Protein AF-A0A2W4UBR9-F1 (afdb_monomer)

Nearest PDB structures (foldseek):
  6s6y-assembly1_D  TM=9.710E-01  e=3.348E-15  Methylorubrum extorquens PA1
  1m5s-assembly1_D  TM=9.868E-01  e=1.727E-14  Methanosarcina barkeri
  1ftr-assembly1_B  TM=9.602E-01  e=1.957E-13  Methanopyrus kandleri
  1m5h-assembly1_D  TM=9.903E-01  e=8.853E-13  Archaeoglobus fulgidus
  8fmw-assembly1_F  TM=3.681E-01  e=9.461E-02  Borreliella burgdorferi B31

Solvent-accessible surface area (backbone atoms only — not comparable to full-atom values): 7755 Å² total; per-residue (Å²): 98,70,60,97,87,40,83,46,77,95,74,85,85,90,82,78,91,63,32,75,49,41,40,31,28,25,12,85,38,55,69,45,13,47,54,22,48,52,54,48,30,49,82,14,83,40,47,89,84,47,60,23,28,33,40,78,73,45,79,39,57,28,90,78,37,91,84,60,31,26,22,28,35,34,39,38,32,16,85,37,68,67,47,36,42,53,51,48,38,54,31,42,59,69,24,33,73,69,31,74,67,51,47,79,43,78,58,54,85,85,51,89,78,80,70,77,39,69,80,57,57,46,58,78,45,72,84,70,58,79,91,81,89,125

Secondary structure (DSSP, 8-state):
-EETTEE--S--------EEEEEEEE-SSHHHHHHHHHHHTSS-S-HHHHS-EEEEEEEE-GGGSTTSS-EEEEEEEESSHHHHHHHHHHHIIIIITTSTT-EEEES-TT-SS---SHHHHGGGGTT-------

Mean predicted aligned error: 2.83 Å

pLDDT: mean 97.4, std 2.36, range [79.62, 98.88]

Foldseek 3Di:
DDDPNHDDDPDDDDDDDWDKFKKKKFFQAPVLQVQLQCQLQPQAPDCVRSVKHKDFPDWDALVRDPRSGTITMMMIIHRDPVSRLVSLQVSCLPRAVPGHGMDMDGPCPPDPDDHDRCVVNQCVCVPVGDDDDD

Sequence (134 aa):
MEINGVEIRDTFAEAFRMWASRAVITARSRRWALEAARAMTGFATSVIGCKVEAGIERELDADATPDGREGVSVLLFAFDAEGVAKRMVERIGQTVLTCPTTACFDGLPEAEERIQVGGVLRHFGDRHQSSKVL

Radius of gyration: 17.25 Å; Cα contacts (8 Å, |Δi|>4): 230; chains: 1; bounding box: 50×31×46 Å

Structure (mmCIF, N/CA/C/O backbone):
data_AF-A0A2W4UBR9-F1
#
_entry.id   AF-A0A2W4UBR9-F1
#
loop_
_atom_site.group_PDB
_atom_site.id
_atom_site.type_symbol
_atom_site.label_atom_id
_atom_site.label_alt_id
_atom_site.label_comp_id
_atom_site.label_asym_id
_atom_site.label_entity_id
_atom_site.label_seq_id
_atom_site.pdbx_PDB_ins_code
_atom_site.Cartn_x
_atom_site.Cartn_y
_atom_site.Cartn_z
_atom_site.occupancy
_atom_site.B_iso_or_equiv
_atom_site.auth_seq_id
_atom_site.auth_comp_id
_atom_site.auth_asym_id
_atom_site.auth_atom_id
_atom_site.pdbx_PDB_model_num
ATOM 1 N N . MET A 1 1 ? -29.895 -4.716 21.078 1.00 93.12 1 MET A N 1
ATOM 2 C CA . MET A 1 1 ? -29.722 -5.884 20.176 1.00 93.12 1 MET A CA 1
ATOM 3 C C . MET A 1 1 ? -28.714 -6.821 20.821 1.00 93.12 1 MET A C 1
ATOM 5 O O . MET A 1 1 ? -27.860 -6.326 21.539 1.00 93.12 1 MET A O 1
ATOM 9 N N . GLU A 1 2 ? -28.781 -8.130 20.585 1.00 97.31 2 GLU A N 1
ATOM 10 C CA . GLU A 1 2 ? -27.780 -9.083 21.086 1.00 97.31 2 GLU A CA 1
ATOM 11 C C . GLU A 1 2 ? -27.262 -9.962 19.947 1.00 97.31 2 GLU A C 1
ATOM 13 O O . GLU A 1 2 ? -28.036 -10.385 19.088 1.00 97.31 2 GLU A O 1
ATOM 18 N N . ILE A 1 3 ? -25.957 -10.236 19.941 1.00 98.00 3 ILE A N 1
ATOM 19 C CA . ILE A 1 3 ? -25.311 -11.164 19.004 1.00 98.00 3 ILE A CA 1
ATOM 20 C C . ILE A 1 3 ? -24.497 -12.158 19.829 1.00 98.00 3 ILE A C 1
ATOM 22 O O . ILE A 1 3 ? -23.624 -11.755 20.593 1.00 98.00 3 ILE A O 1
ATOM 26 N N . ASN A 1 4 ? -24.788 -13.457 19.696 1.00 97.56 4 ASN A N 1
ATOM 27 C CA . ASN A 1 4 ? -24.148 -14.533 20.471 1.00 97.56 4 ASN A CA 1
ATOM 28 C C . ASN A 1 4 ? -24.171 -14.297 21.999 1.00 97.56 4 ASN A C 1
ATOM 30 O O . ASN A 1 4 ? -23.204 -14.606 22.691 1.00 97.56 4 ASN A O 1
ATOM 34 N N . GLY A 1 5 ? -25.259 -13.721 22.520 1.00 97.56 5 GLY A N 1
ATOM 35 C CA . GLY A 1 5 ? -25.408 -13.405 23.947 1.00 97.56 5 GLY A CA 1
ATOM 36 C C . GLY A 1 5 ? -24.597 -12.197 24.431 1.00 97.56 5 GLY A C 1
ATOM 37 O O . GLY A 1 5 ? -24.509 -11.976 25.635 1.00 97.56 5 GLY A O 1
ATOM 38 N N . VAL A 1 6 ? -23.995 -11.419 23.522 1.00 98.25 6 VAL A N 1
ATOM 39 C CA . VAL A 1 6 ? -23.311 -10.157 23.838 1.00 98.25 6 VAL A CA 1
ATOM 40 C C . VAL A 1 6 ? -24.206 -8.983 23.459 1.00 98.25 6 VAL A C 1
ATOM 42 O O . VAL A 1 6 ? -24.696 -8.900 22.329 1.00 98.25 6 VAL A O 1
ATOM 45 N N . GLU A 1 7 ? -24.395 -8.061 24.401 1.00 98.25 7 GLU A N 1
ATOM 46 C CA . GLU A 1 7 ? -25.147 -6.829 24.182 1.00 98.25 7 GLU A CA 1
ATOM 47 C C . GLU A 1 7 ? -24.453 -5.940 23.139 1.00 98.25 7 GLU A C 1
ATOM 49 O O . GLU A 1 7 ? -23.289 -5.562 23.285 1.00 98.25 7 GLU A O 1
ATOM 54 N N . ILE A 1 8 ? -25.202 -5.556 22.106 1.00 98.00 8 ILE A N 1
ATOM 55 C CA . ILE A 1 8 ? -24.814 -4.510 21.165 1.00 98.00 8 ILE A CA 1
ATOM 56 C C . ILE A 1 8 ? -25.537 -3.229 21.556 1.00 98.00 8 ILE A C 1
ATOM 58 O O . ILE A 1 8 ? -26.764 -3.125 21.418 1.00 98.00 8 ILE A O 1
ATOM 62 N N . ARG A 1 9 ? -24.749 -2.265 22.038 1.00 98.00 9 ARG A N 1
ATOM 63 C CA . ARG A 1 9 ? -25.230 -0.933 22.404 1.00 98.00 9 ARG A CA 1
ATOM 64 C C . ARG A 1 9 ? -25.802 -0.229 21.179 1.00 98.00 9 ARG A C 1
ATOM 66 O O . ARG A 1 9 ? -25.157 -0.193 20.134 1.00 98.00 9 ARG A O 1
ATOM 73 N N . ASP A 1 10 ? -26.984 0.353 21.342 1.00 97.94 10 ASP A N 1
ATOM 74 C CA . ASP A 1 10 ? -27.625 1.187 20.325 1.00 97.94 10 ASP A CA 1
ATOM 75 C C . ASP A 1 10 ? -26.940 2.560 20.284 1.00 97.94 10 ASP A C 1
ATOM 77 O O . ASP A 1 10 ? -27.238 3.466 21.061 1.00 97.94 10 ASP A O 1
ATOM 81 N N . THR A 1 11 ? -25.897 2.649 19.467 1.00 98.12 11 THR A N 1
ATOM 82 C CA . THR A 1 11 ? -25.038 3.823 19.309 1.00 98.12 11 THR A CA 1
ATOM 83 C C . THR A 1 11 ? -24.398 3.801 17.921 1.00 98.12 11 THR A C 1
ATOM 85 O O . THR A 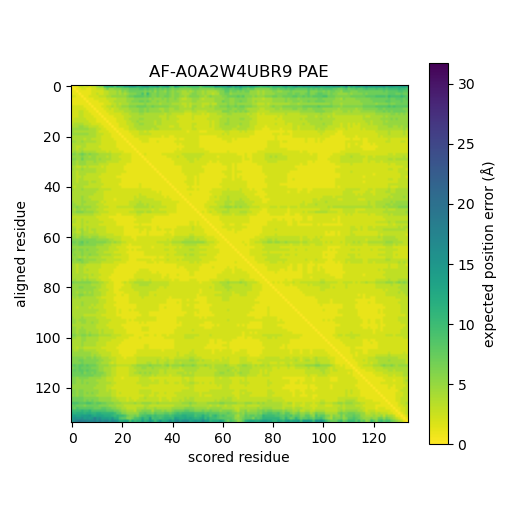1 11 ? -24.648 2.897 17.123 1.00 98.12 11 THR A O 1
ATOM 88 N N . PHE A 1 12 ? -23.554 4.783 17.621 1.00 98.00 12 PHE A N 1
ATOM 89 C CA . PHE A 1 12 ? -22.894 4.924 16.328 1.00 98.00 12 PHE A CA 1
ATOM 90 C C . PHE A 1 12 ? -21.374 5.078 16.461 1.00 98.00 12 PHE A C 1
ATOM 92 O O . PHE A 1 12 ? -20.845 5.378 17.532 1.00 98.00 12 PHE A O 1
ATOM 99 N N . ALA A 1 13 ? -20.677 4.876 15.342 1.00 98.31 13 ALA A N 1
ATOM 100 C CA . ALA A 1 13 ? -19.273 5.226 15.173 1.00 98.31 13 ALA A CA 1
ATOM 101 C C . ALA A 1 13 ? -19.174 6.446 14.250 1.00 98.31 13 ALA A C 1
ATOM 103 O O . ALA A 1 13 ? -19.761 6.452 13.167 1.00 98.31 13 ALA A O 1
ATOM 104 N N . GLU A 1 14 ? -18.439 7.473 14.670 1.00 98.12 14 GLU A N 1
ATOM 105 C CA . GLU A 1 14 ? -18.152 8.642 13.839 1.00 98.12 14 GLU A CA 1
ATOM 106 C C . GLU A 1 14 ? -16.827 8.438 13.100 1.00 98.12 14 GLU A C 1
ATOM 108 O O . GLU A 1 14 ? -15.792 8.182 13.717 1.00 98.12 14 GLU A O 1
ATOM 113 N N . ALA A 1 15 ? -16.867 8.526 11.771 1.00 97.38 15 ALA A N 1
ATOM 114 C CA . ALA A 1 15 ? -15.704 8.376 10.906 1.00 97.38 15 ALA A CA 1
ATOM 115 C C . ALA A 1 15 ? -15.357 9.703 10.223 1.00 97.38 15 ALA A C 1
ATOM 117 O O . ALA A 1 15 ? -16.209 10.570 10.030 1.00 97.38 15 ALA A O 1
ATOM 118 N N . PHE A 1 16 ? -14.100 9.834 9.808 1.00 96.31 16 PHE A N 1
ATOM 119 C CA . PHE A 1 16 ? -13.579 11.039 9.173 1.00 96.31 16 PHE A CA 1
ATOM 120 C C . PHE A 1 16 ? -13.228 10.769 7.713 1.00 96.31 16 PHE A C 1
ATOM 122 O O . PHE A 1 16 ? -12.831 9.663 7.343 1.00 96.31 16 PHE A O 1
ATOM 129 N N . ARG A 1 17 ? -13.364 11.798 6.872 1.00 96.88 17 ARG A N 1
ATOM 130 C CA . ARG A 1 17 ? -12.924 11.724 5.476 1.00 96.88 17 ARG A CA 1
ATOM 131 C C . ARG A 1 17 ? -11.403 11.656 5.422 1.00 96.88 17 ARG A C 1
ATOM 133 O O . ARG A 1 17 ? -10.730 12.472 6.045 1.00 96.88 17 ARG A O 1
ATOM 140 N N . MET A 1 18 ? -10.901 10.716 4.633 1.00 97.12 18 MET A N 1
ATOM 141 C CA . MET A 1 18 ? -9.481 10.483 4.397 1.00 97.12 18 MET A CA 1
ATOM 142 C C . MET A 1 18 ? -9.245 10.300 2.902 1.00 97.12 18 MET A C 1
ATOM 144 O O . MET A 1 18 ? -10.126 9.831 2.181 1.00 97.12 18 MET A O 1
ATOM 148 N N . TRP A 1 19 ? -8.041 10.624 2.449 1.00 97.62 19 TRP A N 1
ATOM 149 C CA . TRP A 1 19 ? -7.575 10.263 1.117 1.00 97.62 19 TRP A CA 1
ATOM 150 C C . TRP A 1 19 ? -6.999 8.867 1.153 1.00 97.62 19 TRP A C 1
ATOM 152 O O . TRP A 1 19 ? -6.191 8.576 2.030 1.00 97.62 19 TRP A O 1
ATOM 162 N N . ALA A 1 20 ? -7.397 8.027 0.204 1.00 97.50 20 ALA A N 1
ATOM 163 C CA . ALA A 1 20 ? -6.970 6.641 0.123 1.00 97.50 20 ALA A CA 1
ATOM 164 C C . ALA A 1 20 ? -6.228 6.373 -1.187 1.00 97.50 20 ALA A C 1
ATOM 166 O O . ALA A 1 20 ? -6.574 6.901 -2.241 1.00 97.50 20 ALA A O 1
ATOM 167 N N . SER A 1 21 ? -5.235 5.496 -1.126 1.00 98.25 21 SER A N 1
ATOM 168 C CA . SER A 1 21 ? -4.645 4.851 -2.296 1.00 98.25 21 SER A CA 1
ATOM 169 C C . SER A 1 21 ? -4.538 3.354 -2.055 1.00 98.25 21 SER A C 1
ATOM 171 O O . SER A 1 21 ? -4.510 2.898 -0.908 1.00 98.25 21 SER A O 1
ATOM 173 N N . ARG A 1 22 ? -4.471 2.593 -3.146 1.00 98.56 22 ARG A N 1
ATOM 174 C CA . ARG A 1 22 ? -4.312 1.144 -3.112 1.00 98.56 22 ARG A CA 1
ATOM 175 C C . ARG A 1 22 ? -3.143 0.740 -3.993 1.00 98.56 22 ARG A C 1
ATOM 177 O O . ARG A 1 22 ? -3.102 1.102 -5.167 1.00 98.56 22 ARG A O 1
ATOM 184 N N . ALA A 1 23 ? -2.221 -0.023 -3.429 1.00 98.62 23 ALA A N 1
ATOM 185 C CA . ALA A 1 23 ? -1.124 -0.639 -4.157 1.00 98.62 23 ALA A CA 1
ATOM 186 C C . ALA A 1 23 ? -1.358 -2.148 -4.254 1.00 98.62 23 ALA A C 1
ATOM 188 O O . ALA A 1 23 ? -1.763 -2.779 -3.278 1.00 98.62 23 ALA A O 1
ATOM 189 N N . VAL A 1 24 ? -1.065 -2.730 -5.412 1.00 98.81 24 VAL A N 1
ATOM 190 C CA . VAL A 1 24 ? -0.988 -4.181 -5.597 1.00 98.81 24 VAL A CA 1
ATOM 191 C C . VAL A 1 24 ? 0.480 -4.556 -5.732 1.00 98.81 24 VAL A C 1
ATOM 193 O O . VAL A 1 24 ? 1.130 -4.198 -6.711 1.00 98.81 24 VAL A O 1
ATOM 196 N N . ILE A 1 25 ? 1.016 -5.259 -4.739 1.00 98.88 25 ILE A N 1
ATOM 197 C CA . ILE A 1 25 ? 2.405 -5.721 -4.732 1.00 98.88 25 ILE A CA 1
ATOM 198 C C . ILE A 1 25 ? 2.416 -7.185 -5.141 1.00 98.88 25 ILE A C 1
ATOM 200 O O . ILE A 1 25 ? 1.860 -8.017 -4.431 1.00 98.88 25 ILE A O 1
ATOM 204 N N . THR A 1 26 ? 3.069 -7.519 -6.247 1.00 98.88 26 THR A N 1
ATOM 205 C CA . THR A 1 26 ? 3.273 -8.915 -6.659 1.00 98.88 26 THR A CA 1
ATOM 206 C C . THR A 1 26 ? 4.721 -9.318 -6.453 1.00 98.88 26 THR A C 1
ATOM 208 O O . THR A 1 26 ? 5.620 -8.475 -6.449 1.00 98.88 26 THR A O 1
ATOM 211 N N . ALA A 1 27 ? 4.975 -10.607 -6.254 1.00 98.75 27 ALA A N 1
ATOM 212 C CA . ALA A 1 27 ? 6.326 -11.122 -6.063 1.00 98.75 27 ALA A CA 1
ATOM 213 C C . ALA A 1 27 ? 6.464 -12.539 -6.632 1.00 98.75 27 ALA A C 1
ATOM 215 O O . ALA A 1 27 ? 5.508 -13.127 -7.124 1.00 98.75 27 ALA A O 1
ATOM 216 N N . ARG A 1 28 ? 7.673 -13.115 -6.594 1.00 98.25 28 ARG A N 1
ATOM 217 C CA . ARG A 1 28 ? 7.893 -14.499 -7.061 1.00 98.25 28 ARG A CA 1
ATOM 218 C C . ARG A 1 28 ? 7.108 -15.531 -6.241 1.00 98.25 28 ARG A C 1
ATOM 220 O O . ARG A 1 28 ? 6.850 -16.622 -6.736 1.00 98.25 28 ARG A O 1
ATOM 227 N N . SER A 1 29 ? 6.786 -15.210 -4.993 1.00 97.94 29 SER A N 1
ATOM 228 C CA . SER A 1 29 ? 5.903 -16.005 -4.147 1.00 97.94 29 SER A CA 1
ATOM 229 C C . SER A 1 29 ? 5.146 -15.111 -3.175 1.00 97.94 29 SER A C 1
ATOM 231 O O . SER A 1 29 ? 5.626 -14.037 -2.798 1.00 97.94 29 SER A O 1
ATOM 233 N N . ARG A 1 30 ? 4.012 -15.608 -2.691 1.00 97.75 30 ARG A N 1
ATOM 234 C CA . ARG A 1 30 ? 3.178 -15.009 -1.645 1.00 97.75 30 ARG A CA 1
ATOM 235 C C . ARG A 1 30 ? 3.973 -14.549 -0.430 1.00 97.75 30 ARG A C 1
ATOM 237 O O . ARG A 1 30 ? 3.771 -13.443 0.060 1.00 97.75 30 ARG A O 1
ATOM 244 N N . ARG A 1 31 ? 4.950 -15.352 0.010 1.00 98.38 31 ARG A N 1
ATOM 245 C CA . ARG A 1 31 ? 5.861 -14.976 1.101 1.00 98.38 31 ARG A CA 1
ATOM 246 C C . ARG A 1 31 ? 6.568 -13.649 0.810 1.00 98.38 31 ARG A C 1
ATOM 248 O O . ARG A 1 31 ? 6.555 -12.774 1.663 1.00 98.38 31 ARG A O 1
ATOM 255 N N . TRP A 1 32 ? 7.172 -13.489 -0.368 1.00 98.62 32 TRP A N 1
ATOM 256 C CA . TRP A 1 32 ? 7.896 -12.259 -0.710 1.00 98.62 32 TRP A CA 1
ATOM 257 C C . TRP A 1 32 ? 6.969 -11.053 -0.869 1.00 98.62 32 TRP A C 1
ATOM 259 O O . TRP A 1 32 ? 7.320 -9.963 -0.423 1.00 98.62 32 TRP A O 1
ATOM 269 N N . ALA A 1 33 ? 5.773 -11.247 -1.432 1.00 98.75 33 ALA A N 1
ATOM 270 C CA . ALA A 1 33 ? 4.779 -10.181 -1.533 1.00 98.75 33 ALA A CA 1
ATOM 271 C C . ALA A 1 33 ? 4.336 -9.704 -0.136 1.00 98.75 33 ALA A C 1
ATOM 273 O O . ALA A 1 33 ? 4.251 -8.501 0.109 1.00 98.75 33 ALA A O 1
ATOM 274 N N . LEU A 1 34 ? 4.143 -10.635 0.806 1.00 98.75 34 LEU A N 1
ATOM 275 C CA . LEU A 1 34 ? 3.820 -10.324 2.199 1.00 98.75 34 LEU A CA 1
ATOM 276 C C . LEU A 1 34 ? 4.958 -9.611 2.938 1.00 98.75 34 LEU A C 1
ATOM 278 O O . LEU A 1 34 ? 4.669 -8.694 3.701 1.00 98.75 34 LEU A O 1
ATOM 282 N N . GLU A 1 35 ? 6.227 -9.981 2.731 1.00 98.81 35 GLU A N 1
ATOM 283 C CA . GLU A 1 35 ? 7.354 -9.258 3.352 1.00 98.81 35 GLU A CA 1
ATOM 284 C C . GLU A 1 35 ? 7.395 -7.792 2.897 1.00 98.81 35 GLU A C 1
ATOM 286 O O . GLU A 1 35 ? 7.504 -6.886 3.727 1.00 98.81 35 GLU A O 1
ATOM 291 N N . ALA A 1 36 ? 7.227 -7.544 1.593 1.00 98.81 36 ALA A N 1
ATOM 292 C CA . ALA A 1 36 ? 7.143 -6.190 1.048 1.00 98.81 36 ALA A CA 1
ATOM 293 C C . ALA A 1 36 ? 5.946 -5.420 1.620 1.00 98.81 36 ALA A C 1
ATOM 295 O O . ALA A 1 36 ? 6.092 -4.278 2.052 1.00 98.81 36 ALA A O 1
ATOM 296 N N . ALA A 1 37 ? 4.771 -6.054 1.667 1.00 98.81 37 ALA A N 1
ATOM 297 C CA . ALA A 1 37 ? 3.557 -5.441 2.185 1.00 98.81 37 ALA A CA 1
ATOM 298 C C . ALA A 1 37 ? 3.684 -5.087 3.676 1.00 98.81 37 ALA A C 1
ATOM 300 O O . ALA A 1 37 ? 3.378 -3.963 4.060 1.00 98.81 37 ALA A O 1
ATOM 301 N N . ARG A 1 38 ? 4.217 -5.994 4.506 1.00 98.88 38 ARG A N 1
ATOM 302 C CA . ARG A 1 38 ? 4.455 -5.756 5.942 1.00 98.88 38 ARG A CA 1
ATOM 303 C C . ARG A 1 38 ? 5.434 -4.613 6.178 1.00 98.88 38 ARG A C 1
ATOM 305 O O . ARG A 1 38 ? 5.187 -3.776 7.044 1.00 98.88 38 ARG A O 1
ATOM 312 N N . ALA A 1 39 ? 6.523 -4.564 5.410 1.00 98.75 39 ALA A N 1
ATOM 313 C CA . ALA A 1 39 ? 7.473 -3.459 5.475 1.00 98.75 39 ALA A CA 1
ATOM 314 C C . ALA A 1 39 ? 6.807 -2.135 5.062 1.00 98.75 39 ALA A C 1
ATOM 316 O O . ALA A 1 39 ? 6.931 -1.134 5.770 1.00 98.75 39 ALA A O 1
ATOM 317 N N . MET A 1 40 ? 6.032 -2.143 3.972 1.00 98.62 40 MET A N 1
ATOM 318 C CA . MET A 1 40 ? 5.302 -0.976 3.475 1.00 98.62 40 MET A CA 1
ATOM 319 C C . MET A 1 40 ? 4.275 -0.449 4.483 1.00 98.62 40 MET A C 1
ATOM 321 O O . MET A 1 40 ? 4.115 0.767 4.598 1.00 98.62 40 MET A O 1
ATOM 325 N N . THR A 1 41 ? 3.608 -1.327 5.235 1.00 98.81 41 THR A N 1
ATOM 326 C CA . THR A 1 41 ? 2.582 -0.967 6.231 1.00 98.81 41 THR A CA 1
ATOM 327 C C . THR A 1 41 ? 3.134 -0.788 7.649 1.00 98.81 41 THR A C 1
ATOM 329 O O . THR A 1 41 ? 2.379 -0.503 8.576 1.00 98.81 41 THR A O 1
ATOM 332 N N . GLY A 1 42 ? 4.444 -0.943 7.856 1.00 98.31 42 GLY A N 1
ATOM 333 C CA . GLY A 1 42 ? 5.087 -0.701 9.148 1.00 98.31 42 GLY A CA 1
ATOM 334 C C . GLY A 1 42 ? 5.067 0.782 9.539 1.00 98.31 42 GLY A C 1
ATOM 335 O O . GLY A 1 42 ? 5.103 1.659 8.676 1.00 98.31 42 GLY A O 1
ATOM 336 N N . PHE A 1 43 ? 5.021 1.082 10.844 1.00 98.31 43 PHE A N 1
ATOM 337 C CA . PHE A 1 43 ? 4.982 2.459 11.371 1.00 98.31 43 PHE A CA 1
ATOM 338 C C . PHE A 1 43 ? 3.925 3.335 10.662 1.00 98.31 43 PHE A C 1
ATOM 340 O O . PHE A 1 43 ? 4.230 4.391 10.106 1.00 98.31 43 PHE A O 1
ATOM 347 N N . ALA A 1 44 ? 2.685 2.841 10.606 1.00 98.25 44 ALA A N 1
ATOM 348 C CA . ALA A 1 44 ? 1.571 3.463 9.889 1.00 98.25 44 ALA A CA 1
ATOM 349 C C . ALA A 1 44 ? 0.230 3.246 10.618 1.00 98.25 44 ALA A C 1
ATOM 351 O O . ALA A 1 44 ? -0.757 2.853 10.008 1.00 98.25 44 ALA A O 1
ATOM 352 N N . THR A 1 45 ? 0.209 3.414 11.945 1.00 98.19 45 THR A N 1
ATOM 353 C CA . THR A 1 45 ? -0.974 3.095 12.769 1.00 98.19 45 THR A CA 1
ATOM 354 C C . THR A 1 45 ? -1.948 4.253 12.921 1.00 98.19 45 THR A C 1
ATOM 356 O O . THR A 1 45 ? -3.142 4.018 13.037 1.00 98.19 45 THR A O 1
ATOM 359 N N . SER A 1 46 ? -1.452 5.491 12.966 1.00 97.69 46 SER A N 1
ATOM 360 C CA . SER A 1 46 ? -2.297 6.680 13.049 1.00 97.69 46 SER A CA 1
ATOM 361 C C . SER A 1 46 ? -1.664 7.845 12.310 1.00 97.69 46 SER A C 1
ATOM 363 O O . SER A 1 46 ? -0.493 8.172 12.536 1.00 97.69 46 SER A O 1
ATOM 365 N N . VAL A 1 47 ? -2.448 8.537 11.485 1.00 96.62 47 VAL A N 1
ATOM 366 C CA . VAL A 1 47 ? -1.982 9.717 10.740 1.00 96.62 47 VAL A CA 1
ATOM 367 C C . VAL A 1 47 ? -1.486 10.847 11.648 1.00 96.62 47 VAL A C 1
ATOM 369 O O . VAL A 1 47 ? -0.635 11.635 11.229 1.00 96.62 47 VAL A O 1
ATOM 372 N N . ILE A 1 48 ? -1.922 10.886 12.912 1.00 96.44 48 ILE A N 1
ATOM 373 C CA . ILE A 1 48 ? -1.500 11.874 13.915 1.00 96.44 48 ILE A CA 1
ATOM 374 C C . ILE A 1 48 ? 0.026 11.822 14.116 1.00 96.44 48 ILE A C 1
ATOM 376 O O . ILE A 1 48 ? 0.724 12.834 13.957 1.00 96.44 48 ILE A O 1
ATOM 380 N N . GLY A 1 49 ? 0.552 10.629 14.409 1.00 96.44 49 GLY A N 1
ATOM 381 C CA . GLY A 1 49 ? 1.972 10.398 14.701 1.00 96.44 49 GLY A CA 1
ATOM 382 C C . GLY A 1 49 ? 2.773 9.853 13.517 1.00 96.44 49 GLY A C 1
ATOM 383 O O . GLY A 1 49 ? 3.885 10.310 13.265 1.00 96.44 49 GLY A O 1
ATOM 384 N N . CYS A 1 50 ? 2.202 8.919 12.755 1.00 97.69 50 CYS A N 1
ATOM 385 C CA . CYS A 1 50 ? 2.877 8.212 11.662 1.00 97.69 50 CYS A CA 1
ATOM 386 C C . CYS A 1 50 ? 2.782 8.934 10.312 1.00 97.69 50 CYS A C 1
ATOM 388 O O . CYS A 1 50 ? 3.479 8.566 9.367 1.00 97.69 50 CYS A O 1
ATOM 390 N N . LYS A 1 51 ? 1.921 9.958 10.204 1.00 96.44 51 LYS A N 1
ATOM 391 C CA . LYS A 1 51 ? 1.663 10.737 8.974 1.00 96.44 51 LYS A CA 1
ATOM 392 C C . LYS A 1 51 ? 1.061 9.938 7.815 1.00 96.44 51 LYS A C 1
ATOM 394 O O . LYS A 1 51 ? 1.026 10.436 6.695 1.00 96.44 51 LYS A O 1
ATOM 399 N N . VAL A 1 52 ? 0.630 8.712 8.084 1.00 98.31 52 VAL A N 1
ATOM 400 C CA . VAL A 1 52 ? -0.072 7.799 7.181 1.00 98.31 52 VAL A CA 1
ATOM 401 C C . VAL A 1 52 ? -0.647 6.662 8.017 1.00 98.31 52 VAL A C 1
ATOM 403 O O . VAL A 1 52 ? -0.011 6.216 8.976 1.00 98.31 52 VAL A O 1
ATOM 406 N N . GLU A 1 53 ? -1.832 6.209 7.645 1.00 98.75 53 GLU A N 1
ATOM 407 C CA . GLU A 1 53 ? -2.405 4.944 8.092 1.00 98.75 53 GLU A CA 1
ATOM 408 C C . GLU A 1 53 ? -2.287 3.943 6.954 1.00 98.75 53 GLU A C 1
ATOM 410 O O . GLU A 1 53 ? -2.604 4.278 5.818 1.00 98.75 53 GLU A O 1
ATOM 415 N N . ALA A 1 54 ? -1.775 2.744 7.206 1.00 98.75 54 ALA A N 1
ATOM 416 C CA . ALA A 1 54 ? -1.615 1.753 6.150 1.00 98.75 54 ALA A CA 1
ATOM 417 C C . ALA A 1 54 ? -1.851 0.339 6.663 1.00 98.75 54 ALA A C 1
ATOM 419 O O . ALA A 1 54 ? -1.503 0.008 7.795 1.00 98.75 54 ALA A O 1
ATOM 420 N N . GLY A 1 55 ? -2.406 -0.506 5.801 1.00 98.75 55 GLY A N 1
ATOM 421 C CA . GLY A 1 55 ? -2.732 -1.878 6.155 1.00 98.75 55 GLY A CA 1
ATOM 422 C C . GLY A 1 55 ? -2.768 -2.797 4.948 1.00 98.75 55 GLY A C 1
ATOM 423 O O . GLY A 1 55 ? -3.050 -2.376 3.825 1.00 98.75 55 GLY A O 1
ATOM 424 N N . ILE A 1 56 ? -2.478 -4.070 5.200 1.00 98.88 56 ILE A N 1
ATOM 425 C CA . ILE A 1 56 ? -2.715 -5.138 4.234 1.00 98.88 56 ILE A CA 1
ATOM 426 C C . ILE A 1 56 ? -4.226 -5.338 4.154 1.00 98.88 56 ILE A C 1
ATOM 428 O O . ILE A 1 56 ? -4.863 -5.631 5.161 1.00 98.88 56 ILE A O 1
ATOM 432 N N . GLU A 1 57 ? -4.792 -5.162 2.965 1.00 98.62 57 GLU A N 1
ATOM 433 C CA . GLU A 1 57 ? -6.221 -5.360 2.723 1.00 98.62 57 GLU A CA 1
ATOM 434 C C . GLU A 1 57 ? -6.529 -6.847 2.554 1.00 98.62 57 GLU A C 1
ATOM 436 O O . GLU A 1 57 ? -7.408 -7.382 3.223 1.00 98.62 57 GLU A O 1
ATOM 441 N N . ARG A 1 58 ? -5.804 -7.509 1.643 1.00 98.50 58 ARG A N 1
ATOM 442 C CA . ARG A 1 58 ? -5.951 -8.937 1.346 1.00 98.50 58 ARG A CA 1
ATOM 443 C C . ARG A 1 58 ? -4.803 -9.462 0.496 1.00 98.50 58 ARG A C 1
ATOM 445 O O . ARG A 1 58 ? -4.144 -8.707 -0.218 1.00 98.50 58 ARG A O 1
ATOM 452 N N . GLU A 1 59 ? -4.625 -10.77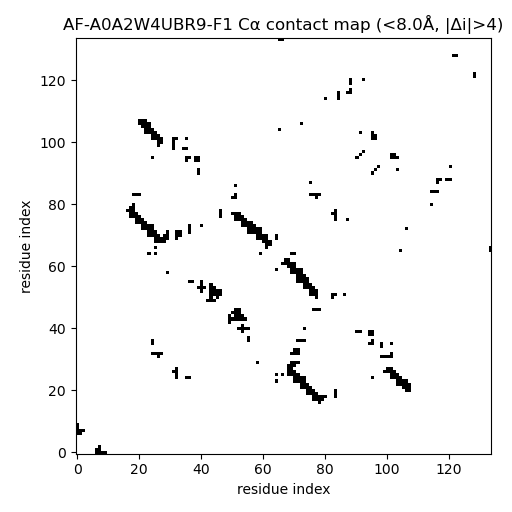2 0.521 1.00 98.62 59 GLU A N 1
ATOM 453 C CA . GLU A 1 59 ? -3.809 -11.491 -0.455 1.00 98.62 59 GLU A CA 1
ATOM 454 C C . GLU A 1 59 ? -4.581 -11.674 -1.770 1.00 98.62 59 GLU A C 1
ATOM 456 O O . GLU A 1 59 ? -5.815 -11.670 -1.787 1.00 98.62 59 GLU A O 1
ATOM 461 N N . LEU A 1 60 ? -3.850 -11.799 -2.875 1.00 98.50 60 LEU A N 1
ATOM 462 C CA . LEU A 1 60 ? -4.371 -11.962 -4.227 1.00 98.50 60 LEU A CA 1
ATOM 463 C C . LEU A 1 60 ? -3.743 -13.199 -4.867 1.00 98.50 60 LEU A C 1
ATOM 465 O O . LEU A 1 60 ? -2.525 -13.401 -4.795 1.00 98.50 60 LEU A O 1
ATOM 469 N N . ASP A 1 61 ? -4.580 -14.003 -5.509 1.00 97.94 61 ASP A N 1
ATOM 470 C CA . ASP A 1 61 ? -4.126 -15.078 -6.380 1.00 97.94 61 ASP A CA 1
ATOM 471 C C . ASP A 1 61 ? -3.619 -14.514 -7.714 1.00 97.94 61 ASP A C 1
ATOM 473 O O . ASP A 1 61 ? -3.889 -13.368 -8.079 1.00 97.94 61 ASP A O 1
ATOM 477 N N . ALA A 1 62 ? -2.822 -15.314 -8.419 1.00 97.38 62 ALA A N 1
ATOM 478 C CA . ALA A 1 62 ? -2.137 -14.909 -9.644 1.00 97.38 62 ALA A CA 1
ATOM 479 C C . ALA A 1 62 ? -3.078 -14.475 -10.781 1.00 97.38 62 ALA A C 1
ATOM 481 O O . ALA A 1 62 ? -2.697 -13.656 -11.608 1.00 97.38 62 ALA A O 1
ATOM 482 N N . ASP A 1 63 ? -4.299 -14.999 -10.830 1.00 97.38 63 ASP A N 1
ATOM 483 C CA . ASP A 1 63 ? -5.317 -14.637 -11.821 1.00 97.38 63 ASP A CA 1
ATOM 484 C C . ASP A 1 63 ? -5.945 -13.255 -11.571 1.00 97.38 63 ASP A C 1
ATOM 486 O O . ASP A 1 63 ? -6.569 -12.685 -12.465 1.00 97.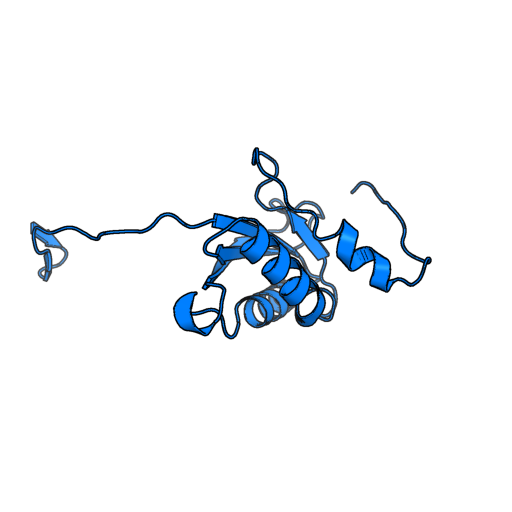38 63 ASP A O 1
ATOM 490 N N . ALA A 1 64 ? -5.751 -12.695 -10.376 1.00 96.81 64 ALA A N 1
ATOM 491 C CA . ALA A 1 64 ? -6.257 -11.388 -9.979 1.00 96.81 64 ALA A CA 1
ATOM 492 C C . ALA A 1 64 ? -5.201 -10.270 -10.071 1.00 96.81 64 ALA A C 1
ATOM 494 O O . ALA A 1 64 ? -5.458 -9.158 -9.600 1.00 96.81 64 ALA A O 1
ATOM 495 N N . THR A 1 65 ? -4.012 -10.537 -10.628 1.00 98.00 65 THR A N 1
ATOM 496 C CA . THR A 1 65 ? -2.909 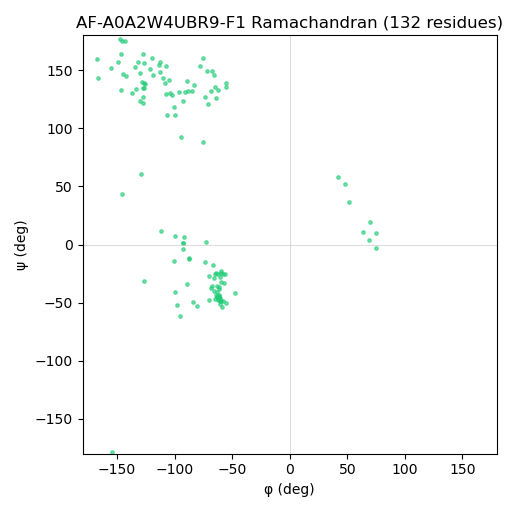-9.567 -10.692 1.00 98.00 65 THR A CA 1
ATOM 497 C C . THR A 1 65 ? -2.457 -9.272 -12.126 1.00 98.00 65 THR A C 1
ATOM 499 O O . THR A 1 65 ? -2.549 -10.139 -12.996 1.00 98.00 65 THR A O 1
ATOM 502 N N . PRO A 1 66 ? -1.932 -8.060 -12.405 1.00 96.62 66 PRO A N 1
ATOM 503 C CA . PRO A 1 66 ? -1.589 -7.662 -13.774 1.00 96.62 66 PRO A CA 1
ATOM 504 C C . PRO A 1 66 ? -0.476 -8.485 -14.432 1.00 96.62 66 PRO A C 1
ATOM 506 O O . PRO A 1 66 ? -0.402 -8.535 -15.653 1.00 96.62 66 PRO A O 1
ATOM 509 N N . ASP A 1 67 ? 0.409 -9.102 -13.646 1.00 97.75 67 ASP A N 1
ATOM 510 C CA . ASP A 1 67 ? 1.567 -9.846 -14.151 1.00 97.75 67 ASP A CA 1
ATOM 511 C C . ASP A 1 67 ? 1.479 -11.362 -13.918 1.00 97.75 67 ASP A C 1
ATOM 513 O O . ASP A 1 67 ? 2.472 -12.070 -14.101 1.00 97.75 67 ASP A O 1
ATOM 517 N N . GLY A 1 68 ? 0.307 -11.871 -13.522 1.00 97.94 68 GLY A N 1
ATOM 518 C CA . GLY A 1 68 ? 0.075 -13.306 -13.364 1.00 97.94 68 GLY A CA 1
ATOM 519 C C . GLY A 1 68 ? 0.815 -13.937 -12.182 1.00 97.94 68 GLY A C 1
ATOM 520 O O . GLY A 1 68 ? 1.051 -15.146 -12.179 1.00 97.94 68 GLY A O 1
ATOM 521 N N . ARG A 1 69 ? 1.253 -13.140 -11.198 1.00 98.50 69 ARG A N 1
ATOM 522 C CA . ARG A 1 69 ? 1.966 -13.620 -10.004 1.00 98.50 69 ARG A CA 1
ATOM 523 C C . ARG A 1 69 ? 1.142 -13.412 -8.743 1.00 98.50 69 ARG A C 1
ATOM 525 O O . ARG A 1 69 ? 0.318 -12.508 -8.671 1.00 98.50 69 ARG A O 1
ATOM 532 N N . GLU A 1 70 ? 1.395 -14.222 -7.719 1.00 97.94 70 GLU A N 1
ATOM 533 C CA . GLU A 1 70 ? 0.786 -14.020 -6.400 1.00 97.94 70 GLU A CA 1
ATOM 534 C C . GLU A 1 70 ? 1.083 -12.604 -5.886 1.00 97.94 70 GLU A C 1
ATOM 536 O O . GLU A 1 70 ? 2.203 -12.091 -6.029 1.00 97.94 70 GLU A O 1
ATOM 541 N N . GLY A 1 71 ? 0.082 -11.978 -5.271 1.00 98.62 71 GLY A N 1
ATOM 542 C CA . GLY A 1 71 ? 0.189 -10.597 -4.829 1.00 98.62 71 GLY A CA 1
ATOM 543 C C . GLY A 1 71 ? -0.501 -10.303 -3.510 1.00 98.62 71 GLY A C 1
ATOM 544 O O . GLY A 1 71 ? -1.151 -11.149 -2.901 1.00 98.62 71 GLY A O 1
ATOM 545 N N . VAL A 1 72 ? -0.329 -9.070 -3.055 1.00 98.88 72 VAL A N 1
ATOM 546 C CA . VAL A 1 72 ? -0.936 -8.525 -1.846 1.00 98.88 72 VAL A CA 1
ATOM 547 C C . VAL A 1 72 ? -1.436 -7.124 -2.153 1.00 98.88 72 VAL A C 1
ATOM 549 O O . VAL A 1 72 ? -0.712 -6.294 -2.704 1.00 98.88 72 VAL A O 1
ATOM 552 N N . SER A 1 73 ? -2.683 -6.867 -1.783 1.00 98.81 73 SER A N 1
ATOM 553 C CA . SER A 1 73 ? -3.288 -5.546 -1.834 1.00 98.81 73 SER A CA 1
ATOM 554 C C . SER A 1 73 ? -3.022 -4.791 -0.536 1.00 98.81 73 SER A C 1
ATOM 556 O O . SER A 1 73 ? -3.234 -5.326 0.556 1.00 98.81 73 SER A O 1
ATOM 558 N N . VAL A 1 74 ? -2.582 -3.542 -0.652 1.00 98.81 74 VAL A N 1
ATOM 559 C CA . VAL A 1 74 ? -2.261 -2.661 0.473 1.00 98.81 74 VAL A CA 1
ATOM 560 C C . VAL A 1 74 ? -3.011 -1.344 0.321 1.00 98.81 74 VAL A C 1
ATOM 562 O O . VAL A 1 74 ? -3.014 -0.755 -0.758 1.00 98.81 74 VAL A O 1
ATOM 565 N N . LEU A 1 75 ? -3.610 -0.868 1.412 1.00 98.75 75 LEU A N 1
ATOM 566 C CA . LEU A 1 75 ? -4.272 0.432 1.496 1.00 98.75 75 LEU A CA 1
ATOM 567 C C . LEU A 1 75 ? -3.406 1.422 2.272 1.00 98.75 75 LEU A C 1
ATOM 569 O O . LEU A 1 75 ? -2.769 1.053 3.261 1.00 98.75 75 LEU A O 1
ATOM 573 N N . LEU A 1 76 ? -3.392 2.677 1.822 1.00 98.56 76 LEU A N 1
ATOM 574 C CA . LEU A 1 76 ? -2.710 3.791 2.478 1.00 98.56 76 LEU A CA 1
ATOM 575 C C . LEU A 1 76 ? -3.636 4.998 2.543 1.00 98.56 76 LEU A C 1
ATOM 577 O O . LEU A 1 76 ? -4.218 5.377 1.527 1.00 98.56 76 LEU A O 1
ATOM 581 N N . PHE A 1 77 ? -3.701 5.623 3.713 1.00 98.50 77 PHE A N 1
ATOM 582 C CA . PHE A 1 77 ? -4.574 6.740 4.030 1.00 98.50 77 PHE A CA 1
ATOM 583 C C . PHE A 1 77 ? -3.791 7.939 4.569 1.00 98.50 77 PHE A C 1
ATOM 585 O O . PHE A 1 77 ? -2.895 7.785 5.404 1.00 98.50 77 PHE A O 1
ATOM 592 N N . ALA A 1 78 ? -4.146 9.145 4.128 1.00 97.88 78 ALA A N 1
ATOM 593 C CA . ALA A 1 78 ? -3.638 10.404 4.675 1.00 97.88 78 ALA A CA 1
ATOM 594 C C . ALA A 1 78 ? -4.713 11.505 4.630 1.00 97.88 78 ALA A C 1
ATOM 596 O O . ALA A 1 78 ? -5.810 11.297 4.114 1.00 97.88 78 ALA A O 1
ATOM 597 N N . PHE A 1 79 ? -4.409 12.673 5.200 1.00 95.81 79 PHE A N 1
ATOM 598 C CA . PHE A 1 79 ? -5.356 13.792 5.282 1.00 95.81 79 PHE A CA 1
ATOM 599 C C . PHE A 1 79 ? -5.657 14.456 3.934 1.00 95.81 79 PHE A C 1
ATOM 601 O O . PHE A 1 79 ? -6.739 15.013 3.764 1.00 95.81 79 PHE A O 1
ATOM 608 N N . ASP A 1 80 ? -4.719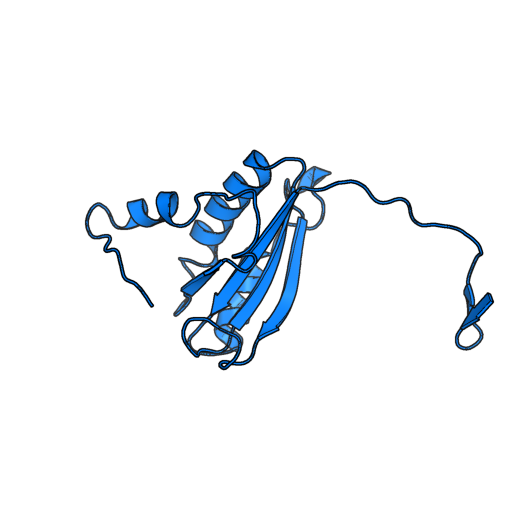 14.398 2.991 1.00 95.69 80 ASP A N 1
ATOM 609 C CA . ASP A 1 80 ? -4.798 15.043 1.682 1.00 95.69 80 ASP A CA 1
ATOM 610 C C . ASP A 1 80 ? -4.096 14.204 0.595 1.00 95.69 80 ASP A C 1
ATOM 612 O O . ASP A 1 80 ? -3.331 13.273 0.882 1.00 95.69 80 ASP A O 1
ATOM 616 N N . ALA A 1 81 ? -4.381 14.525 -0.672 1.00 95.06 81 ALA A N 1
ATOM 617 C CA . ALA A 1 81 ? -3.827 13.832 -1.835 1.00 95.06 81 ALA A CA 1
ATOM 618 C C . ALA A 1 81 ? -2.293 13.928 -1.909 1.00 95.06 81 ALA A C 1
ATOM 620 O O . ALA A 1 81 ? -1.621 12.952 -2.254 1.00 95.06 81 ALA A O 1
ATOM 621 N N . GLU A 1 82 ? -1.725 15.085 -1.549 1.00 95.94 82 GLU A N 1
ATOM 622 C CA . GLU A 1 82 ? -0.275 15.310 -1.530 1.00 95.94 82 GLU A CA 1
ATOM 623 C C . GLU A 1 82 ? 0.413 14.407 -0.497 1.00 95.94 82 GLU A C 1
ATOM 625 O O . GLU A 1 82 ? 1.429 13.770 -0.789 1.00 95.94 82 GLU A O 1
ATOM 630 N N . GLY A 1 83 ? -0.170 14.290 0.694 1.00 97.00 83 GLY A N 1
ATOM 631 C CA . GLY A 1 83 ? 0.277 13.421 1.768 1.00 97.00 83 GLY A CA 1
ATOM 632 C C . GLY A 1 83 ? 0.266 11.959 1.345 1.00 97.00 83 GLY A C 1
ATOM 633 O O . GLY A 1 83 ? 1.272 11.271 1.529 1.00 97.00 83 GLY A O 1
ATOM 634 N N . VAL A 1 84 ? -0.813 11.490 0.709 1.00 97.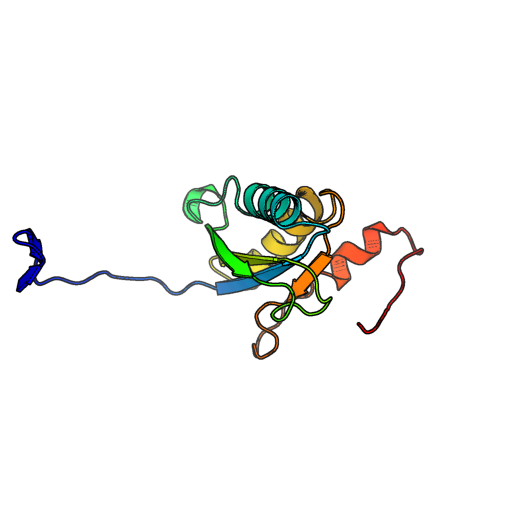00 84 VAL A N 1
ATOM 635 C CA . VAL A 1 84 ? -0.859 10.129 0.148 1.00 97.00 84 VAL A CA 1
ATOM 636 C C . VAL A 1 84 ? 0.227 9.942 -0.913 1.00 97.00 84 VAL A C 1
ATOM 638 O O . VAL A 1 84 ? 0.992 8.980 -0.829 1.00 97.00 84 VAL A O 1
ATOM 641 N N . ALA A 1 85 ? 0.360 10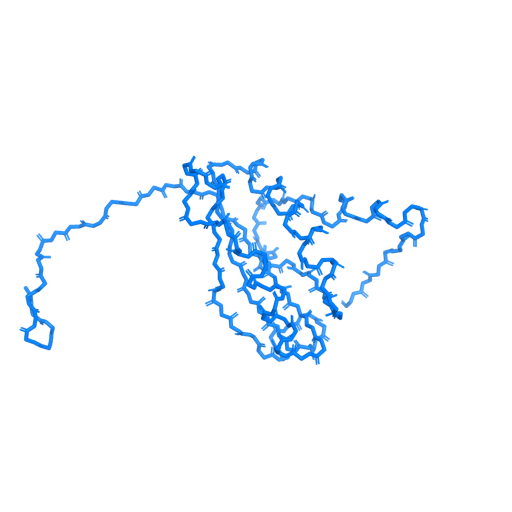.869 -1.868 1.00 97.69 85 ALA A N 1
ATOM 642 C CA . ALA A 1 85 ? 1.360 10.790 -2.934 1.00 97.69 85 ALA A CA 1
ATOM 643 C C . ALA A 1 85 ? 2.789 10.699 -2.381 1.00 97.69 85 ALA A C 1
ATOM 645 O O . ALA A 1 85 ? 3.559 9.809 -2.756 1.00 97.69 85 ALA A O 1
ATOM 646 N N . LYS A 1 86 ? 3.126 11.580 -1.434 1.00 98.19 86 LYS A N 1
ATOM 647 C CA . LYS A 1 86 ? 4.430 11.611 -0.768 1.00 98.19 86 LYS A CA 1
ATOM 648 C C . LYS A 1 86 ? 4.719 10.300 -0.040 1.00 98.19 86 LYS A C 1
ATOM 650 O O . LYS A 1 86 ? 5.791 9.720 -0.209 1.00 98.19 86 LYS A O 1
ATOM 655 N N . ARG A 1 87 ? 3.759 9.811 0.750 1.00 98.19 87 ARG A N 1
ATOM 656 C CA . ARG A 1 87 ? 3.908 8.579 1.539 1.00 98.19 87 ARG A CA 1
ATOM 657 C C . ARG A 1 87 ? 3.999 7.340 0.654 1.00 98.19 87 ARG A C 1
ATOM 659 O O . ARG A 1 87 ? 4.780 6.446 0.966 1.00 98.19 87 ARG A O 1
ATOM 666 N N . MET A 1 88 ? 3.280 7.309 -0.465 1.00 98.44 88 MET A N 1
ATOM 667 C CA . MET A 1 88 ? 3.382 6.251 -1.471 1.00 98.44 88 MET A CA 1
ATOM 668 C C . MET A 1 88 ? 4.777 6.188 -2.097 1.00 98.44 88 MET A C 1
ATOM 670 O O . MET A 1 88 ? 5.366 5.110 -2.141 1.00 98.44 88 MET A O 1
ATOM 674 N N . VAL A 1 89 ? 5.344 7.323 -2.526 1.00 98.69 89 VAL A N 1
ATOM 675 C CA . VAL A 1 89 ? 6.705 7.374 -3.093 1.00 98.69 89 VAL A CA 1
ATOM 676 C C . VAL A 1 89 ? 7.745 6.897 -2.083 1.00 98.69 89 VAL A C 1
ATOM 678 O O . VAL A 1 89 ? 8.540 6.013 -2.398 1.00 98.69 89 VAL A O 1
ATOM 681 N N . GLU A 1 90 ? 7.731 7.446 -0.867 1.00 98.50 90 GLU A N 1
ATOM 682 C CA . GLU A 1 90 ? 8.696 7.083 0.176 1.00 98.50 90 GLU A CA 1
ATOM 683 C C . GLU A 1 90 ? 8.601 5.597 0.535 1.00 98.50 90 GLU A C 1
ATOM 685 O O . GLU A 1 90 ? 9.613 4.896 0.558 1.00 98.50 90 GLU A O 1
ATOM 690 N N . ARG A 1 91 ? 7.388 5.085 0.770 1.00 98.62 91 ARG A N 1
ATOM 691 C CA . ARG A 1 91 ? 7.197 3.694 1.188 1.00 98.62 91 ARG A CA 1
ATOM 692 C C . ARG A 1 91 ? 7.502 2.723 0.061 1.00 98.62 91 ARG A C 1
ATOM 694 O O . ARG A 1 91 ? 8.271 1.793 0.284 1.00 98.62 91 ARG A O 1
ATOM 701 N N . ILE A 1 92 ? 6.992 2.935 -1.151 1.00 98.75 92 ILE A N 1
ATOM 702 C CA . ILE A 1 92 ? 7.298 2.043 -2.280 1.00 98.75 92 ILE A CA 1
ATOM 703 C C . ILE A 1 92 ? 8.801 2.068 -2.566 1.00 98.75 92 ILE A C 1
ATOM 705 O O . ILE A 1 92 ? 9.402 1.005 -2.694 1.00 98.75 92 ILE A O 1
ATOM 709 N N . GLY A 1 93 ? 9.429 3.246 -2.583 1.00 98.69 93 GLY A N 1
ATOM 710 C CA . GLY A 1 93 ? 10.861 3.382 -2.846 1.00 98.69 93 GLY A CA 1
ATOM 711 C C . GLY A 1 93 ? 11.762 2.714 -1.804 1.00 98.69 93 GLY A C 1
ATOM 712 O O . GLY A 1 93 ? 12.798 2.173 -2.172 1.00 98.69 93 GLY A O 1
ATOM 713 N N . GLN A 1 94 ? 11.377 2.725 -0.523 1.00 98.56 94 GLN A N 1
ATOM 714 C CA . GLN A 1 94 ? 12.226 2.213 0.563 1.00 98.56 94 GLN A CA 1
ATOM 715 C C . GLN A 1 94 ? 11.857 0.807 1.051 1.00 98.56 94 GLN A C 1
ATOM 717 O O . GLN A 1 94 ? 12.654 0.189 1.756 1.00 98.56 94 GLN A O 1
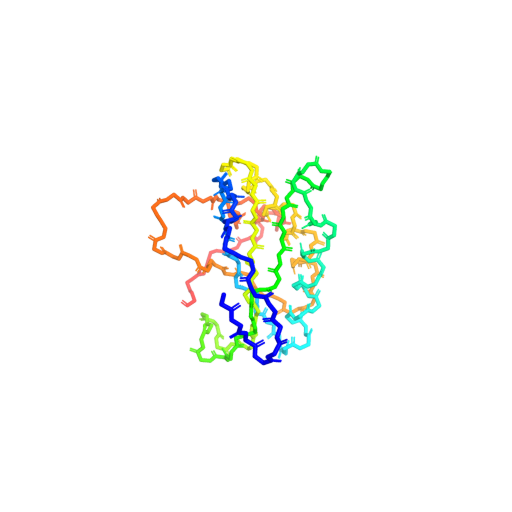ATOM 722 N N . THR A 1 95 ? 10.681 0.286 0.687 1.00 98.75 95 THR A N 1
ATOM 723 C CA . THR A 1 95 ? 10.197 -1.014 1.194 1.00 98.75 95 THR A CA 1
ATOM 724 C C . THR A 1 95 ? 9.789 -1.997 0.106 1.00 98.75 95 THR A C 1
ATOM 726 O O . THR A 1 95 ? 9.957 -3.196 0.297 1.00 98.75 95 THR A O 1
ATOM 729 N N . VAL A 1 96 ? 9.282 -1.525 -1.038 1.00 98.81 96 VAL A N 1
ATOM 730 C CA . VAL A 1 96 ? 8.830 -2.409 -2.122 1.00 98.81 96 VAL A CA 1
ATOM 731 C C . VAL A 1 96 ? 9.916 -2.544 -3.175 1.00 98.81 96 VAL A C 1
ATOM 733 O O . VAL A 1 96 ? 10.320 -3.661 -3.465 1.00 98.81 96 VAL A O 1
ATOM 736 N N . LEU A 1 97 ? 10.447 -1.429 -3.686 1.00 98.62 97 LEU A N 1
ATOM 737 C CA . LEU A 1 97 ? 11.531 -1.389 -4.677 1.00 98.62 97 LEU A CA 1
ATOM 738 C C . LEU A 1 97 ? 12.790 -2.125 -4.194 1.00 98.62 97 LEU A C 1
ATOM 740 O O . LEU A 1 97 ? 13.510 -2.716 -4.992 1.00 98.62 97 LEU A O 1
ATOM 744 N N . THR A 1 98 ? 13.044 -2.097 -2.889 1.00 98.50 98 THR A N 1
ATOM 745 C CA . THR A 1 98 ? 14.184 -2.750 -2.234 1.00 98.50 98 THR A CA 1
ATOM 746 C C . THR A 1 98 ? 13.908 -4.207 -1.850 1.00 98.50 98 THR A C 1
ATOM 748 O O . THR A 1 98 ? 14.842 -4.931 -1.504 1.00 98.50 98 THR A O 1
ATOM 751 N N . CYS A 1 99 ? 12.651 -4.663 -1.901 1.00 98.56 99 CYS A N 1
ATOM 752 C CA . CYS A 1 99 ? 12.282 -6.029 -1.548 1.00 98.56 99 CYS A CA 1
ATOM 753 C C . CYS A 1 99 ? 12.501 -6.981 -2.739 1.00 98.56 99 CYS A C 1
ATOM 755 O O . CYS A 1 99 ? 12.146 -6.649 -3.872 1.00 98.56 99 CYS A O 1
ATOM 757 N N . PRO A 1 100 ? 13.066 -8.185 -2.528 1.00 98.56 100 PRO A N 1
ATOM 758 C CA . PRO A 1 100 ? 13.328 -9.119 -3.612 1.00 98.56 100 PRO A CA 1
ATOM 759 C C . PRO A 1 100 ? 12.092 -9.466 -4.445 1.00 98.56 100 PRO A C 1
ATOM 761 O O . PRO A 1 100 ? 11.047 -9.856 -3.927 1.00 98.56 100 PRO A O 1
ATOM 764 N N . THR A 1 101 ? 12.278 -9.467 -5.767 1.00 98.62 101 THR A N 1
ATOM 765 C CA . THR A 1 101 ? 11.328 -9.968 -6.780 1.00 98.62 101 THR A CA 1
ATOM 766 C C . THR A 1 101 ? 10.042 -9.162 -6.959 1.00 98.62 101 THR A C 1
ATOM 768 O O . THR A 1 101 ? 9.183 -9.586 -7.732 1.00 98.62 101 THR A O 1
ATOM 771 N N . THR A 1 102 ? 9.874 -8.039 -6.269 1.00 98.81 102 THR A N 1
ATOM 772 C CA . THR A 1 102 ? 8.609 -7.303 -6.268 1.00 98.81 102 THR A CA 1
ATOM 773 C C . THR A 1 102 ? 8.327 -6.581 -7.588 1.00 98.81 102 THR A C 1
ATOM 775 O O . THR A 1 102 ? 9.228 -6.130 -8.294 1.00 98.81 102 THR A O 1
ATOM 778 N N . ALA A 1 103 ? 7.041 -6.449 -7.905 1.00 98.62 103 ALA A N 1
ATOM 779 C CA . ALA A 1 103 ? 6.509 -5.387 -8.753 1.00 98.62 103 ALA A CA 1
ATOM 780 C C . ALA A 1 103 ? 5.375 -4.682 -7.992 1.00 98.62 103 ALA A C 1
ATOM 782 O O . ALA A 1 103 ? 4.797 -5.257 -7.070 1.00 98.62 103 ALA A O 1
ATOM 783 N N . CYS A 1 104 ? 5.083 -3.431 -8.344 1.00 98.56 104 CYS A N 1
ATOM 784 C CA . CYS A 1 104 ? 4.048 -2.631 -7.691 1.00 98.56 104 CYS A CA 1
ATOM 785 C C . CYS A 1 104 ? 3.133 -2.015 -8.747 1.00 98.56 104 CYS A C 1
ATOM 787 O O . CYS A 1 104 ? 3.603 -1.307 -9.641 1.00 98.56 104 CYS A O 1
ATOM 789 N N . PHE A 1 105 ? 1.840 -2.288 -8.625 1.00 98.50 105 PHE A N 1
ATOM 790 C CA . PHE A 1 105 ? 0.797 -1.865 -9.544 1.00 98.50 105 PHE A CA 1
ATOM 791 C C . PHE A 1 105 ? -0.237 -1.003 -8.834 1.00 98.50 105 PHE A C 1
ATOM 793 O O . PHE A 1 105 ? -0.376 -1.020 -7.609 1.00 98.50 105 PHE A O 1
ATOM 800 N N . ASP A 1 106 ? -0.975 -0.251 -9.635 1.00 97.75 106 ASP A N 1
ATOM 801 C CA . ASP A 1 106 ? -2.109 0.524 -9.169 1.00 97.75 106 ASP A CA 1
ATOM 802 C C . ASP A 1 106 ? -3.307 -0.386 -8.862 1.00 97.75 106 ASP A C 1
ATOM 804 O O . ASP A 1 106 ? -3.721 -1.184 -9.702 1.00 97.75 106 ASP A O 1
ATOM 808 N N . GLY A 1 107 ? -3.855 -0.265 -7.652 1.00 97.81 107 GLY A N 1
ATOM 809 C CA . GLY A 1 107 ? -5.043 -0.996 -7.219 1.00 97.81 107 GLY A CA 1
ATOM 810 C C . GLY A 1 107 ? -6.366 -0.254 -7.438 1.00 97.81 107 GLY A C 1
ATOM 811 O O . GLY A 1 107 ? -7.415 -0.826 -7.143 1.00 97.81 107 GLY A O 1
ATOM 812 N N . LEU A 1 108 ? -6.346 0.997 -7.912 1.00 97.31 108 LEU A N 1
ATOM 813 C CA . LEU A 1 108 ? -7.537 1.811 -8.194 1.00 97.31 108 LEU A CA 1
ATOM 814 C C . LEU A 1 108 ? -7.484 2.413 -9.613 1.00 97.31 108 LEU A C 1
ATOM 816 O O . LEU A 1 108 ? -7.517 3.637 -9.757 1.00 97.31 108 LEU A O 1
ATOM 820 N N . PRO A 1 109 ? -7.429 1.591 -10.680 1.00 95.06 109 PRO A N 1
ATOM 821 C CA . PRO A 1 109 ? -7.278 2.068 -12.061 1.00 95.06 109 PRO A CA 1
ATOM 822 C C . PRO A 1 109 ? -8.405 2.998 -12.533 1.00 95.06 109 PRO A C 1
ATOM 824 O O . PRO A 1 109 ? -8.180 3.826 -13.410 1.00 95.06 109 PRO A O 1
ATOM 827 N N . GLU A 1 110 ? -9.590 2.892 -11.933 1.00 96.44 110 GLU A N 1
ATOM 828 C CA . GLU A 1 110 ? -10.779 3.683 -12.275 1.00 96.44 110 GLU A CA 1
ATOM 829 C C . GLU A 1 110 ? -10.931 4.964 -11.432 1.00 96.44 110 GLU A C 1
ATOM 831 O O . GLU A 1 110 ? -11.910 5.689 -11.589 1.00 96.44 110 GLU A O 1
ATOM 836 N N . ALA A 1 111 ? -9.992 5.258 -10.524 1.00 96.38 111 ALA A N 1
ATOM 837 C CA . ALA A 1 111 ? -10.051 6.477 -9.719 1.00 96.38 111 ALA A CA 1
ATOM 838 C C . ALA A 1 111 ? -9.909 7.738 -10.588 1.00 96.38 111 ALA A C 1
ATOM 840 O O . ALA A 1 111 ? -9.015 7.818 -11.429 1.00 96.38 111 ALA A O 1
ATOM 841 N N . GLU A 1 112 ? -10.757 8.739 -10.336 1.00 94.38 112 GLU A N 1
ATOM 842 C CA . GLU A 1 112 ? -10.718 10.040 -11.018 1.00 94.38 112 GLU A CA 1
ATOM 843 C C . GLU A 1 112 ? -9.424 10.802 -10.702 1.00 94.38 112 GLU A C 1
ATOM 845 O O . GLU A 1 112 ? -8.731 11.283 -11.599 1.00 94.38 112 GLU A O 1
ATOM 850 N N . GLU A 1 113 ? -9.059 10.854 -9.420 1.00 94.56 113 GLU A N 1
ATOM 851 C CA . GLU A 1 113 ? -7.826 11.488 -8.972 1.00 94.56 113 GLU A CA 1
ATOM 852 C C . GLU A 1 113 ? -6.663 10.498 -8.929 1.00 94.56 113 GLU A C 1
ATOM 854 O O . GLU A 1 113 ? -6.752 9.392 -8.389 1.00 94.56 113 GLU A O 1
ATOM 859 N N . ARG A 1 114 ? -5.538 10.912 -9.516 1.00 94.69 114 ARG A N 1
ATOM 860 C CA . ARG A 1 114 ? -4.377 10.058 -9.773 1.00 94.69 114 ARG A CA 1
ATOM 861 C C . ARG A 1 114 ? -3.121 10.700 -9.198 1.00 94.69 114 ARG A C 1
ATOM 863 O O . ARG A 1 114 ? -2.890 11.893 -9.370 1.00 94.69 114 ARG A O 1
ATOM 870 N N . ILE A 1 115 ? -2.261 9.888 -8.589 1.00 95.06 115 ILE A N 1
ATOM 871 C CA . ILE A 1 115 ? -0.951 10.313 -8.076 1.00 95.06 115 ILE A CA 1
ATOM 872 C C . ILE A 1 115 ? 0.185 9.716 -8.914 1.00 95.06 115 ILE A C 1
ATOM 874 O O . ILE A 1 115 ? 0.122 8.569 -9.360 1.00 95.06 115 ILE A O 1
ATOM 878 N N . GLN A 1 116 ? 1.262 10.476 -9.117 1.00 95.12 116 GLN A N 1
ATOM 879 C CA . GLN A 1 116 ? 2.408 10.024 -9.908 1.00 95.12 116 GLN A CA 1
ATOM 880 C C . GLN A 1 116 ? 3.495 9.408 -9.017 1.00 95.12 116 GLN A C 1
ATOM 882 O O . GLN A 1 116 ? 4.394 10.099 -8.550 1.00 95.12 116 GLN A O 1
ATOM 887 N N . VAL A 1 117 ? 3.452 8.086 -8.828 1.00 97.00 117 VAL A N 1
ATOM 888 C CA . VAL A 1 117 ? 4.448 7.359 -8.013 1.00 97.00 117 VAL A CA 1
ATOM 889 C C . VAL A 1 117 ? 5.571 6.772 -8.868 1.00 97.00 117 VAL A C 1
ATOM 891 O O . VAL A 1 117 ? 6.729 7.168 -8.741 1.00 97.00 117 VAL A O 1
ATOM 894 N N . GLY A 1 118 ? 5.243 5.860 -9.791 1.00 96.50 118 GLY A N 1
ATOM 895 C CA . GLY A 1 118 ? 6.240 5.205 -10.651 1.00 96.50 118 GLY A CA 1
ATOM 896 C C . GLY A 1 118 ? 7.023 6.201 -11.513 1.00 96.50 118 GLY A C 1
ATOM 897 O O . GLY A 1 118 ? 8.218 6.032 -11.745 1.00 96.50 118 GLY A O 1
ATOM 898 N N . GLY A 1 119 ? 6.378 7.303 -11.912 1.00 96.25 119 GLY A N 1
ATOM 899 C CA . GLY A 1 119 ? 7.032 8.392 -12.634 1.00 96.25 119 GLY A CA 1
ATOM 900 C C . GLY A 1 119 ? 8.100 9.135 -11.824 1.00 96.25 119 GLY A C 1
ATOM 901 O O . GLY A 1 119 ? 9.018 9.678 -12.427 1.00 96.25 119 GLY A O 1
ATOM 902 N N . VAL A 1 120 ? 8.011 9.137 -10.492 1.00 97.69 120 VAL A N 1
ATOM 903 C CA . VAL A 1 120 ? 9.050 9.682 -9.603 1.00 97.69 120 VAL A CA 1
ATOM 904 C C . VAL A 1 120 ? 10.132 8.628 -9.362 1.00 97.69 120 VAL A C 1
ATOM 906 O O . VAL A 1 120 ? 11.313 8.892 -9.573 1.00 97.69 120 VAL A O 1
ATOM 909 N N . LEU A 1 121 ? 9.736 7.404 -9.003 1.00 98.06 121 LEU A N 1
ATOM 910 C CA . LEU A 1 121 ? 10.677 6.337 -8.641 1.00 98.06 121 LEU A CA 1
ATOM 911 C C . LEU A 1 121 ? 11.562 5.866 -9.799 1.00 98.06 121 LEU A C 1
ATOM 913 O O . LEU A 1 121 ? 12.704 5.479 -9.563 1.00 98.06 121 LEU A O 1
ATOM 917 N N . ARG A 1 122 ? 11.097 5.947 -11.054 1.00 97.19 122 ARG A N 1
ATOM 918 C CA . ARG A 1 122 ? 11.896 5.547 -12.230 1.00 97.19 122 ARG A CA 1
ATOM 919 C C . ARG A 1 122 ? 13.244 6.272 -12.328 1.00 97.19 122 ARG A C 1
ATOM 921 O O . ARG A 1 122 ? 14.164 5.744 -12.941 1.00 97.19 122 ARG A O 1
ATOM 928 N N . HIS A 1 123 ? 13.371 7.470 -11.749 1.00 97.31 123 HIS A N 1
ATOM 929 C CA . HIS A 1 123 ? 14.614 8.244 -11.780 1.00 97.31 123 HIS A CA 1
ATOM 930 C C . HIS A 1 123 ? 15.749 7.583 -10.987 1.00 97.31 123 HIS A C 1
ATOM 932 O O . HIS A 1 123 ? 16.911 7.875 -11.253 1.00 97.31 123 HIS A O 1
ATOM 938 N N . PHE A 1 124 ? 15.434 6.637 -10.094 1.00 97.81 124 PHE A N 1
ATOM 939 C CA . PHE A 1 124 ? 16.425 5.794 -9.424 1.00 97.81 124 PHE A CA 1
ATOM 940 C C . PHE A 1 124 ? 17.292 4.989 -10.407 1.00 97.81 124 PHE A C 1
ATOM 942 O O . PHE A 1 124 ? 18.431 4.665 -10.096 1.00 97.81 124 PHE A O 1
ATOM 949 N N . GLY A 1 125 ? 16.785 4.706 -11.612 1.00 97.44 125 GLY A N 1
ATOM 950 C CA . GLY A 1 125 ? 17.545 4.022 -12.658 1.00 97.44 125 GLY A CA 1
ATOM 951 C C . GLY A 1 125 ? 18.634 4.869 -13.324 1.00 97.44 125 GLY A C 1
ATOM 952 O O . GLY A 1 125 ? 19.224 4.386 -14.281 1.00 97.44 125 GLY A O 1
ATOM 953 N N . ASP A 1 126 ? 18.855 6.116 -12.894 1.00 97.56 126 ASP A N 1
ATOM 954 C CA . ASP A 1 126 ? 19.880 7.037 -13.412 1.00 97.56 126 ASP A CA 1
ATOM 955 C C . ASP A 1 126 ? 20.014 7.015 -14.945 1.00 97.56 126 ASP A C 1
ATOM 957 O O . ASP A 1 126 ? 21.057 6.713 -15.516 1.00 97.56 126 ASP A O 1
ATOM 961 N N . ARG A 1 127 ? 18.905 7.316 -15.633 1.00 96.94 127 ARG A N 1
ATOM 962 C CA . ARG A 1 127 ? 18.774 7.344 -17.107 1.00 96.94 127 ARG A CA 1
ATOM 963 C C . ARG A 1 127 ? 18.716 5.978 -17.795 1.00 96.94 127 ARG A C 1
ATOM 965 O O . ARG A 1 127 ? 18.457 5.941 -18.995 1.00 96.94 127 ARG A O 1
ATOM 972 N N . HIS A 1 128 ? 18.849 4.874 -17.066 1.00 97.19 128 HIS A N 1
ATOM 973 C CA . HIS A 1 128 ? 18.673 3.513 -17.588 1.00 97.19 128 HIS A CA 1
ATOM 974 C C . HIS A 1 128 ? 17.240 2.972 -17.440 1.00 97.19 128 HIS A C 1
ATOM 976 O O . HIS A 1 128 ? 16.976 1.805 -17.738 1.00 97.19 128 HIS A O 1
ATOM 982 N N . GLN A 1 129 ? 16.287 3.793 -16.989 1.00 96.88 129 GLN A N 1
ATOM 983 C CA . GLN A 1 129 ? 14.878 3.404 -16.933 1.00 96.88 129 GLN A CA 1
ATOM 984 C C . GLN A 1 129 ? 14.279 3.175 -18.331 1.00 96.88 129 GLN A C 1
ATOM 986 O O . GLN A 1 129 ? 14.596 3.883 -19.285 1.00 96.88 129 GLN A O 1
ATOM 991 N N . SER A 1 130 ? 13.348 2.224 -18.436 1.00 94.88 130 SER A N 1
ATOM 992 C CA . SER A 1 130 ? 12.605 1.928 -19.668 1.00 94.88 130 SER A CA 1
ATOM 993 C C . SER A 1 130 ? 11.102 1.866 -19.404 1.00 94.88 130 SER A C 1
ATOM 995 O O . SER 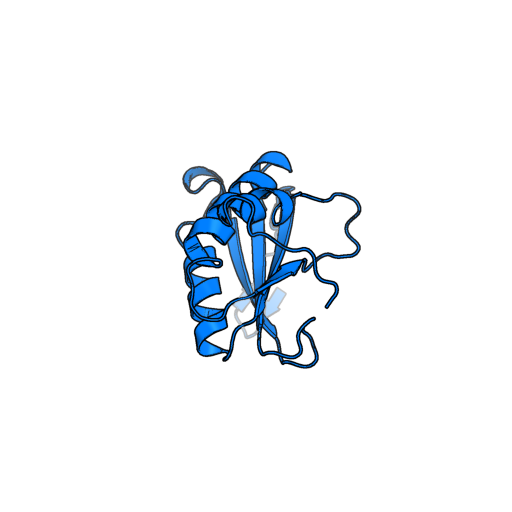A 1 130 ? 10.669 1.482 -18.318 1.00 94.88 130 SER A O 1
ATOM 997 N N . SER A 1 131 ? 10.308 2.267 -20.399 1.00 90.75 131 SER A N 1
ATOM 998 C CA . SER A 1 131 ? 8.855 2.078 -20.391 1.00 90.75 131 SER A CA 1
ATOM 999 C C . SER A 1 131 ? 8.512 0.730 -21.021 1.00 90.75 131 SER A C 1
ATOM 1001 O O . SER A 1 131 ? 9.145 0.322 -21.996 1.00 90.75 131 SER A O 1
ATOM 1003 N N . LYS A 1 132 ? 7.530 0.034 -20.447 1.00 89.06 132 LYS A N 1
ATOM 1004 C CA . LYS A 1 132 ? 6.988 -1.234 -20.941 1.00 89.06 132 LYS A CA 1
ATOM 1005 C C . LYS A 1 132 ? 5.480 -1.239 -20.702 1.00 89.06 132 LYS A C 1
ATOM 1007 O O . LYS A 1 132 ? 5.031 -0.706 -19.689 1.00 89.06 132 LYS A O 1
ATOM 1012 N N . VAL A 1 133 ? 4.736 -1.844 -21.621 1.00 85.94 133 VAL A N 1
ATOM 1013 C CA . VAL A 1 133 ? 3.336 -2.234 -21.411 1.00 85.94 133 VAL A CA 1
ATOM 1014 C C . VAL A 1 133 ? 3.357 -3.704 -21.005 1.00 85.94 133 VAL A C 1
ATOM 1016 O O . VAL A 1 133 ? 4.086 -4.482 -21.627 1.00 85.94 133 VAL A O 1
ATOM 1019 N N . LEU A 1 134 ? 2.648 -4.037 -19.928 1.00 79.62 134 LEU A N 1
ATOM 1020 C CA . LEU A 1 134 ? 2.489 -5.400 -19.422 1.00 79.62 134 LEU A CA 1
ATOM 1021 C C . LEU A 1 134 ? 1.157 -5.969 -19.900 1.00 79.62 134 LEU A C 1
ATOM 1023 O O . LEU A 1 134 ? 0.187 -5.178 -19.932 1.00 79.62 134 LEU A O 1
#